Protein AF-A0AA36DPI8-F1 (afdb_monomer_lite)

Secondary structure (DSSP, 8-state):
--------------------------HHHHHHHHHHHHHHHHHHHHHHHHHT--SHHHHHHHHHHHHHHHHHHHHHHHHHHHHHHHHS-------

Structure (mmCIF, N/CA/C/O backbone):
data_AF-A0AA36DPI8-F1
#
_entry.id   AF-A0AA36DPI8-F1
#
loop_
_atom_site.group_PDB
_atom_site.id
_atom_site.type_symbol
_atom_site.label_atom_id
_atom_site.label_alt_id
_atom_site.label_comp_id
_atom_site.label_asym_id
_atom_site.label_entity_id
_atom_site.label_seq_id
_atom_site.pdbx_PDB_ins_code
_atom_site.Cartn_x
_atom_site.Cartn_y
_atom_site.Cartn_z
_atom_site.occupancy
_atom_site.B_iso_or_equiv
_atom_site.auth_seq_id
_atom_site.auth_comp_id
_atom_site.auth_asym_id
_atom_site.auth_atom_id
_atom_site.pdbx_PDB_model_num
ATOM 1 N N . MET A 1 1 ? -2.104 -32.918 -46.518 1.00 35.16 1 MET A N 1
ATOM 2 C CA . MET A 1 1 ? -0.840 -33.090 -47.260 1.00 35.16 1 MET A CA 1
ATOM 3 C C . MET A 1 1 ? -0.929 -32.219 -48.507 1.00 35.16 1 MET A C 1
ATOM 5 O O . MET A 1 1 ? -1.764 -32.545 -49.330 1.00 35.16 1 MET A O 1
ATOM 9 N N . MET A 1 2 ? -0.123 -31.139 -48.567 1.00 37.66 2 MET A N 1
ATOM 10 C CA . MET A 1 2 ? 0.168 -30.233 -49.712 1.00 37.66 2 MET A CA 1
ATOM 11 C C . MET A 1 2 ? -1.012 -29.502 -50.406 1.00 37.66 2 MET A C 1
ATOM 13 O O . MET A 1 2 ? -2.099 -30.045 -50.490 1.00 37.66 2 MET A O 1
ATOM 17 N N . ASN A 1 3 ? -0.889 -28.341 -51.061 1.00 40.56 3 ASN A N 1
ATOM 18 C CA . ASN A 1 3 ? -0.120 -27.091 -50.921 1.00 40.56 3 ASN A CA 1
ATOM 19 C C . ASN A 1 3 ? -0.521 -26.191 -52.130 1.00 40.56 3 ASN A C 1
ATOM 21 O O . ASN A 1 3 ? -0.557 -26.715 -53.236 1.00 40.56 3 ASN A O 1
ATOM 25 N N . TYR A 1 4 ? -0.730 -24.880 -51.909 1.00 48.59 4 TYR A N 1
ATOM 26 C CA . TYR A 1 4 ? -0.672 -23.720 -52.849 1.00 48.59 4 TYR A CA 1
ATOM 27 C C . TYR A 1 4 ? -1.567 -23.674 -54.116 1.00 48.59 4 TYR A C 1
ATOM 29 O O . TYR A 1 4 ? -1.630 -24.606 -54.904 1.00 48.59 4 TYR A O 1
ATOM 37 N N . THR A 1 5 ? -2.266 -22.564 -54.406 1.00 45.25 5 THR A N 1
ATOM 38 C CA . THR A 1 5 ? -1.737 -21.320 -55.038 1.00 45.25 5 THR A CA 1
ATOM 39 C C . THR A 1 5 ? -2.828 -20.217 -54.990 1.00 45.25 5 THR A C 1
ATOM 41 O O . THR A 1 5 ? -3.985 -20.509 -55.256 1.00 45.25 5 THR A O 1
ATOM 44 N N . SER A 1 6 ? -2.603 -19.028 -54.408 1.00 45.34 6 SER A N 1
ATOM 45 C CA . SER A 1 6 ? -2.035 -17.780 -54.980 1.00 45.34 6 SER A CA 1
ATOM 46 C C . SER A 1 6 ? -2.799 -17.176 -56.172 1.00 45.34 6 SER A C 1
ATOM 48 O O . SER A 1 6 ? -2.665 -17.709 -57.268 1.00 45.34 6 SER A O 1
ATOM 50 N N . ASN A 1 7 ? -3.466 -16.019 -55.991 1.00 42.44 7 ASN A N 1
ATOM 51 C CA . ASN A 1 7 ? -3.148 -14.795 -56.756 1.00 42.44 7 ASN A CA 1
ATOM 52 C C . ASN A 1 7 ? -3.866 -13.517 -56.258 1.00 42.44 7 ASN A C 1
ATOM 54 O O . ASN A 1 7 ? -5.077 -13.544 -56.084 1.00 42.44 7 ASN A O 1
ATOM 58 N N . CYS A 1 8 ? -3.066 -12.444 -56.128 1.00 41.50 8 CYS A N 1
ATOM 59 C CA . CYS A 1 8 ? -3.311 -11.002 -56.352 1.00 41.50 8 CYS A CA 1
ATOM 60 C C . CYS A 1 8 ? -4.618 -10.376 -55.823 1.00 41.50 8 CYS A C 1
ATOM 62 O O . CYS A 1 8 ? -5.704 -10.801 -56.169 1.00 41.50 8 CYS A O 1
ATOM 64 N N . GLU A 1 9 ? -4.567 -9.298 -55.044 1.00 43.41 9 GLU A N 1
ATOM 65 C CA . GLU A 1 9 ? -4.255 -7.970 -55.591 1.00 43.41 9 GLU A CA 1
ATOM 66 C C . GLU A 1 9 ? -3.346 -7.115 -54.694 1.00 43.41 9 GLU A C 1
ATOM 68 O O . GLU A 1 9 ? -3.336 -7.220 -53.469 1.00 43.41 9 GLU A O 1
ATOM 73 N N . ALA A 1 10 ? -2.540 -6.306 -55.379 1.00 47.03 10 ALA A N 1
ATOM 74 C CA . ALA A 1 10 ? -1.512 -5.420 -54.859 1.00 47.03 10 ALA A CA 1
ATOM 75 C C . ALA A 1 10 ? -2.087 -4.126 -54.246 1.00 47.03 10 ALA A C 1
ATOM 77 O O . ALA A 1 10 ? -3.214 -3.734 -54.529 1.00 47.03 10 ALA A O 1
ATOM 78 N N . GLU A 1 11 ? -1.258 -3.501 -53.408 1.00 49.97 11 GLU A N 1
ATOM 79 C CA . GLU A 1 11 ? -1.484 -2.343 -52.529 1.00 49.97 11 GLU A CA 1
ATOM 80 C C . GLU A 1 11 ? -2.017 -1.058 -53.216 1.00 49.97 11 GLU A C 1
ATOM 82 O O . GLU A 1 11 ? -2.053 -0.951 -54.443 1.00 49.97 11 GLU A O 1
ATOM 87 N N . PRO A 1 12 ? -2.348 -0.019 -52.422 1.00 43.84 12 PRO A N 1
ATOM 88 C CA . PRO A 1 12 ? -1.323 1.015 -52.282 1.00 43.84 12 PRO A CA 1
ATOM 89 C C . PRO A 1 12 ? -1.094 1.453 -50.830 1.00 43.84 12 PRO A C 1
ATOM 91 O O . PRO A 1 12 ? -2.006 1.859 -50.111 1.00 43.84 12 PRO A O 1
ATOM 94 N N . GLU A 1 13 ? 0.174 1.367 -50.434 1.00 50.84 13 GLU A N 1
ATOM 95 C CA . GLU A 1 13 ? 0.915 2.322 -49.612 1.00 50.84 13 GLU A CA 1
ATOM 96 C C . GLU A 1 13 ? 0.072 3.387 -48.887 1.00 50.84 13 GLU A C 1
ATOM 98 O O . GLU A 1 13 ? -0.147 4.497 -49.371 1.00 50.84 13 GLU A O 1
ATOM 103 N N . SER A 1 14 ? -0.292 3.096 -47.640 1.00 40.94 14 SER A N 1
ATOM 104 C CA . SER A 1 14 ? -0.400 4.139 -46.624 1.00 40.94 14 SER A CA 1
ATOM 105 C C . SER A 1 14 ? 0.723 3.911 -45.626 1.00 40.94 14 SER A C 1
ATOM 107 O O . SER A 1 14 ? 0.602 3.169 -44.653 1.00 40.94 14 SER A O 1
ATOM 109 N N . TYR A 1 15 ? 1.865 4.534 -45.914 1.00 46.81 15 TYR A N 1
ATOM 110 C CA . TYR A 1 15 ? 2.941 4.737 -44.956 1.00 46.81 15 TYR A CA 1
ATOM 111 C C . TYR A 1 15 ? 2.433 5.626 -43.811 1.00 46.81 15 TYR A C 1
ATOM 113 O O . TYR A 1 15 ? 2.765 6.802 -43.708 1.00 46.81 15 TYR A O 1
ATOM 121 N N . SER A 1 16 ? 1.669 5.055 -42.889 1.00 39.88 16 SER A N 1
ATOM 122 C CA . SER A 1 16 ? 1.739 5.468 -41.497 1.00 39.88 16 SER A CA 1
ATOM 123 C C . SER A 1 16 ? 2.586 4.430 -40.781 1.00 39.88 16 SER A C 1
ATOM 125 O O . SER A 1 16 ? 2.073 3.517 -40.136 1.00 39.88 16 SER A O 1
ATOM 127 N N . LYS A 1 17 ? 3.915 4.575 -40.885 1.00 44.38 17 LYS A N 1
ATOM 128 C CA . LYS A 1 17 ? 4.803 4.115 -39.815 1.00 44.38 17 LYS A CA 1
ATOM 129 C C . LYS A 1 17 ? 4.394 4.902 -38.572 1.00 44.38 17 LYS A C 1
ATOM 131 O O . LYS A 1 17 ? 4.991 5.927 -38.258 1.00 44.38 17 LYS A O 1
ATOM 136 N N . SER A 1 18 ? 3.344 4.460 -37.879 1.00 45.16 18 SER A N 1
ATOM 137 C CA . SER A 1 18 ? 3.227 4.794 -36.474 1.00 45.16 18 SER A CA 1
ATOM 138 C C . SER A 1 18 ? 4.470 4.182 -35.861 1.00 45.16 18 SER A C 1
ATOM 140 O O . SER A 1 18 ? 4.615 2.958 -35.847 1.00 45.16 18 SER A O 1
ATOM 142 N N . LEU A 1 19 ? 5.394 5.037 -35.441 1.00 47.41 19 LEU A N 1
ATOM 143 C CA . LEU A 1 19 ? 6.388 4.717 -34.435 1.00 47.41 19 LEU A CA 1
ATOM 144 C C . LEU A 1 19 ? 5.611 4.273 -33.189 1.00 47.41 19 LEU A C 1
ATOM 146 O O . LEU A 1 19 ? 5.456 5.018 -32.230 1.00 47.41 19 LEU A O 1
ATOM 150 N N . GLN A 1 20 ? 5.064 3.057 -33.215 1.00 46.69 20 GLN A N 1
ATOM 151 C CA . GLN A 1 20 ? 4.876 2.284 -32.010 1.00 46.69 20 GLN A CA 1
ATOM 152 C C . GLN A 1 20 ? 6.289 1.902 -31.613 1.00 46.69 20 GLN A C 1
ATOM 154 O O . GLN A 1 20 ? 6.794 0.829 -31.928 1.00 46.69 20 GLN A O 1
ATOM 159 N N . THR A 1 21 ? 6.968 2.867 -31.002 1.00 43.06 21 THR A N 1
ATOM 160 C CA . THR A 1 21 ? 8.051 2.596 -30.084 1.00 43.06 21 THR A CA 1
ATOM 161 C C . THR A 1 21 ? 7.423 1.656 -29.067 1.00 43.06 21 THR A C 1
ATOM 163 O O . THR A 1 21 ? 6.679 2.098 -28.192 1.00 43.06 21 THR A O 1
ATOM 166 N N . GLU A 1 22 ? 7.588 0.346 -29.263 1.00 45.91 22 GLU A N 1
ATOM 167 C CA . GLU A 1 22 ? 7.279 -0.642 -28.243 1.00 45.91 22 GLU A CA 1
ATOM 168 C C . GLU A 1 22 ? 8.135 -0.250 -27.044 1.00 45.91 22 GLU A C 1
ATOM 170 O O . GLU A 1 22 ? 9.325 -0.557 -26.978 1.00 45.91 22 GLU A O 1
ATOM 175 N N . MET A 1 23 ? 7.556 0.535 -26.130 1.00 50.31 23 MET A N 1
ATOM 176 C CA . MET A 1 23 ? 8.198 0.803 -24.859 1.00 50.31 23 MET A CA 1
ATOM 177 C C . MET A 1 23 ? 8.478 -0.564 -24.239 1.00 50.31 23 MET A C 1
ATOM 179 O O . MET A 1 23 ? 7.561 -1.392 -24.166 1.00 50.31 23 MET A O 1
ATOM 183 N N . PRO A 1 24 ? 9.723 -0.837 -23.822 1.00 55.22 24 PRO A N 1
ATOM 184 C CA . PRO A 1 24 ? 10.038 -2.108 -23.205 1.00 55.22 24 PRO A CA 1
ATOM 185 C C . PRO A 1 24 ? 9.126 -2.268 -21.989 1.00 55.22 24 PRO A C 1
ATOM 187 O O . PRO A 1 24 ? 9.161 -1.443 -21.075 1.00 55.22 24 PRO A O 1
ATOM 190 N N . LYS A 1 25 ? 8.285 -3.312 -21.991 1.00 63.78 25 LYS A N 1
ATOM 191 C CA . LYS A 1 25 ? 7.478 -3.695 -20.827 1.00 63.78 25 LYS A CA 1
ATOM 192 C C . LYS A 1 25 ? 8.430 -3.945 -19.666 1.00 63.78 25 LYS A C 1
ATOM 194 O O . LYS A 1 25 ? 9.063 -4.999 -19.579 1.00 63.78 25 LYS A O 1
ATOM 199 N N . ASN A 1 26 ? 8.579 -2.955 -18.795 1.00 73.69 26 ASN A N 1
ATOM 200 C CA . ASN A 1 26 ? 9.453 -3.074 -17.648 1.00 73.69 26 ASN A CA 1
ATOM 201 C C . ASN A 1 26 ? 8.686 -3.796 -16.542 1.00 73.69 26 ASN A C 1
ATOM 203 O O . ASN A 1 26 ? 8.112 -3.180 -15.646 1.00 73.69 26 ASN A O 1
ATOM 207 N N . HIS A 1 27 ? 8.719 -5.128 -16.607 1.00 83.19 27 HIS A N 1
ATOM 208 C CA . HIS A 1 27 ? 8.077 -6.020 -15.643 1.00 83.19 27 HIS A CA 1
ATOM 209 C C . HIS A 1 27 ? 8.411 -5.679 -14.181 1.00 83.19 27 HIS A C 1
A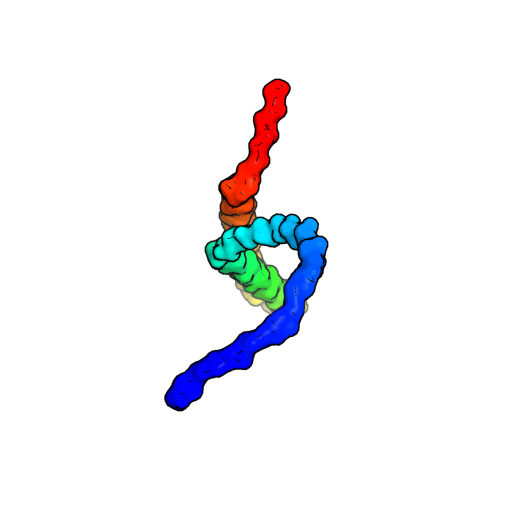TOM 211 O O . HIS A 1 27 ? 7.611 -5.958 -13.287 1.00 83.19 27 HIS A O 1
ATOM 217 N N . PHE A 1 28 ? 9.574 -5.074 -13.916 1.00 87.06 28 PHE A N 1
ATOM 218 C CA . PHE A 1 28 ? 9.956 -4.637 -12.579 1.00 87.06 28 PHE A CA 1
ATOM 219 C C . PHE A 1 28 ? 9.229 -3.355 -12.152 1.00 87.06 28 PHE A C 1
ATOM 221 O O . PHE A 1 28 ? 8.697 -3.312 -11.043 1.00 87.06 28 PHE A O 1
ATOM 228 N N . LEU A 1 29 ? 9.148 -2.343 -13.022 1.00 88.31 29 LEU A N 1
ATOM 229 C CA . LEU A 1 29 ? 8.385 -1.118 -12.755 1.00 88.31 29 LEU A CA 1
ATOM 230 C C . LEU A 1 29 ? 6.895 -1.429 -12.555 1.00 88.31 29 LEU A C 1
ATOM 232 O O . LEU A 1 29 ? 6.307 -0.977 -11.573 1.00 88.31 29 LEU A O 1
ATOM 236 N N . ASP A 1 30 ? 6.331 -2.284 -13.409 1.00 89.38 30 ASP A N 1
ATOM 237 C CA . ASP A 1 30 ? 4.949 -2.762 -13.289 1.00 89.38 30 ASP A CA 1
ATOM 238 C C . ASP A 1 30 ? 4.729 -3.488 -11.954 1.00 89.38 30 ASP A C 1
ATOM 240 O O . ASP A 1 30 ? 3.724 -3.289 -11.268 1.00 89.38 30 ASP A O 1
ATOM 244 N N . SER A 1 31 ? 5.702 -4.305 -11.535 1.00 91.81 31 SER A N 1
ATOM 245 C CA . SER A 1 31 ? 5.655 -4.989 -10.240 1.00 91.81 31 SER A CA 1
ATOM 246 C C . SER A 1 31 ? 5.699 -4.002 -9.073 1.00 91.81 31 SER A C 1
ATOM 248 O O . SER A 1 31 ? 4.940 -4.164 -8.118 1.00 91.81 31 SER A O 1
ATOM 250 N N . LEU A 1 32 ? 6.541 -2.965 -9.136 1.00 92.94 32 LEU A N 1
ATOM 251 C CA . LEU A 1 32 ? 6.601 -1.924 -8.106 1.00 92.94 32 LEU A CA 1
ATOM 252 C C . LEU A 1 32 ? 5.289 -1.138 -8.015 1.00 92.94 32 LEU A C 1
ATOM 254 O O . LEU A 1 32 ? 4.788 -0.933 -6.910 1.00 92.94 32 LEU A O 1
ATOM 258 N N . GLN A 1 33 ? 4.708 -0.753 -9.152 1.00 92.75 33 GLN A N 1
ATOM 259 C CA . GLN A 1 33 ? 3.412 -0.071 -9.209 1.00 92.75 33 GLN A CA 1
ATOM 260 C C . GLN A 1 33 ? 2.279 -0.956 -8.673 1.00 92.75 33 GLN A C 1
ATOM 262 O O . GLN A 1 33 ? 1.442 -0.494 -7.900 1.00 92.75 33 GLN A O 1
ATOM 267 N N . CYS A 1 34 ? 2.286 -2.252 -8.997 1.00 95.31 34 CYS A N 1
ATOM 268 C CA . CYS A 1 34 ? 1.329 -3.218 -8.459 1.00 95.31 34 CYS A CA 1
ATOM 269 C C . CYS A 1 34 ? 1.442 -3.351 -6.931 1.00 95.31 34 CYS A C 1
ATOM 271 O O . CYS A 1 34 ? 0.432 -3.393 -6.225 1.00 95.31 34 CYS A O 1
ATOM 273 N N . VAL A 1 35 ? 2.663 -3.385 -6.385 1.00 96.06 35 VAL A N 1
ATOM 274 C CA . VAL A 1 35 ? 2.866 -3.395 -4.928 1.00 96.06 35 VAL A CA 1
ATOM 275 C C . VAL A 1 35 ? 2.383 -2.085 -4.303 1.00 96.06 35 VAL A C 1
ATOM 277 O O . VAL A 1 35 ? 1.696 -2.134 -3.286 1.00 96.06 35 VAL A O 1
ATOM 280 N N . LEU A 1 36 ? 2.672 -0.936 -4.917 1.00 96.50 36 LEU A N 1
ATOM 281 C CA . LEU A 1 36 ? 2.198 0.368 -4.451 1.00 96.50 36 LEU A CA 1
ATOM 282 C C . LEU A 1 36 ? 0.662 0.427 -4.401 1.00 96.50 36 LEU A C 1
ATOM 284 O O . LEU A 1 36 ? 0.087 0.825 -3.392 1.00 96.50 36 LEU A O 1
ATOM 288 N N . GLN A 1 37 ? -0.019 -0.086 -5.427 1.00 97.06 37 GLN A N 1
ATOM 289 C CA . GLN A 1 37 ? -1.478 -0.194 -5.432 1.00 97.06 37 GLN A CA 1
ATOM 290 C C . GLN A 1 37 ? -2.001 -1.045 -4.263 1.00 97.06 37 GLN A C 1
ATOM 292 O O . GLN A 1 37 ? -2.989 -0.689 -3.620 1.00 97.06 37 GLN A O 1
ATOM 297 N N . LYS A 1 38 ? -1.330 -2.158 -3.942 1.00 97.69 38 LYS A N 1
ATOM 298 C CA . LYS A 1 38 ? -1.690 -2.995 -2.786 1.00 97.69 38 LYS A CA 1
ATOM 299 C C . LYS A 1 38 ? -1.478 -2.277 -1.454 1.00 97.69 38 LYS A C 1
ATOM 301 O O . LYS A 1 38 ? -2.258 -2.511 -0.534 1.00 97.69 38 LYS A O 1
ATOM 306 N N . VAL A 1 39 ? -0.463 -1.416 -1.348 1.00 97.94 39 VAL A N 1
ATOM 307 C CA . VAL A 1 39 ? -0.243 -0.571 -0.163 1.00 97.94 39 VAL A CA 1
ATOM 308 C C . VAL A 1 39 ? -1.428 0.373 0.036 1.00 97.94 39 VAL A C 1
ATOM 310 O O . VAL A 1 39 ? -2.000 0.364 1.123 1.00 97.94 39 VAL A O 1
ATOM 313 N N . TYR A 1 40 ? -1.882 1.065 -1.013 1.00 97.62 40 TYR A N 1
ATOM 314 C CA . TYR A 1 40 ? -3.053 1.949 -0.931 1.00 97.62 40 TYR A CA 1
ATOM 315 C C . TYR A 1 40 ? -4.344 1.212 -0.561 1.00 97.62 40 TYR A C 1
ATOM 317 O O . TYR A 1 40 ? -5.131 1.688 0.255 1.00 97.62 40 TYR A O 1
ATOM 325 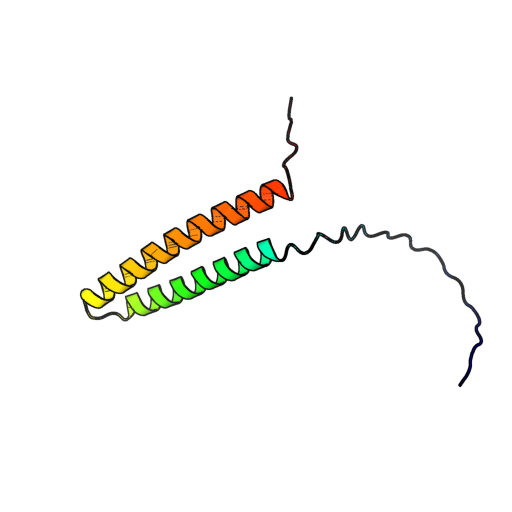N N . ILE A 1 41 ? -4.556 0.009 -1.105 1.00 98.00 41 ILE A N 1
ATOM 326 C CA . ILE A 1 41 ? -5.705 -0.823 -0.723 1.00 98.00 41 ILE A CA 1
ATOM 327 C C . ILE A 1 41 ? -5.623 -1.205 0.761 1.00 98.00 41 ILE A C 1
ATOM 329 O O . ILE A 1 41 ? -6.617 -1.107 1.482 1.00 98.00 41 ILE A O 1
ATOM 333 N N . ALA A 1 42 ? -4.453 -1.643 1.233 1.00 97.81 42 ALA A N 1
ATOM 334 C CA . ALA A 1 42 ? -4.257 -2.012 2.632 1.00 97.81 42 ALA A CA 1
ATOM 335 C C . ALA A 1 42 ? -4.469 -0.817 3.572 1.00 97.81 42 ALA A C 1
ATOM 337 O O . ALA A 1 42 ? -5.085 -0.969 4.627 1.00 97.81 42 ALA A O 1
ATOM 338 N N . GLU A 1 43 ? -4.008 0.364 3.173 1.00 97.38 43 GLU A N 1
ATOM 339 C CA . GLU A 1 43 ? -4.182 1.604 3.918 1.00 97.38 43 GLU A CA 1
ATOM 340 C C . GLU A 1 43 ? -5.664 1.975 4.050 1.00 97.38 43 GLU A C 1
ATOM 342 O O . GLU A 1 43 ? -6.151 2.164 5.165 1.00 97.38 43 GLU A O 1
ATOM 347 N N . ALA A 1 44 ? -6.419 1.954 2.948 1.00 97.25 44 ALA A N 1
ATOM 348 C CA . ALA A 1 44 ? -7.861 2.201 2.963 1.00 97.25 44 ALA A CA 1
ATOM 349 C C . ALA A 1 44 ? -8.616 1.210 3.870 1.00 97.25 44 ALA A C 1
ATOM 351 O O . ALA A 1 44 ? -9.527 1.590 4.609 1.00 97.25 44 ALA A O 1
ATOM 352 N N . VAL A 1 45 ? -8.215 -0.067 3.867 1.00 97.25 45 VAL A N 1
ATOM 353 C CA . VAL A 1 45 ? -8.779 -1.084 4.769 1.00 97.25 45 VAL A CA 1
ATOM 354 C C . VAL A 1 45 ? -8.467 -0.768 6.232 1.00 97.25 45 VAL A C 1
ATOM 356 O O . VAL A 1 45 ? -9.339 -0.934 7.087 1.00 97.25 45 VAL A O 1
ATOM 359 N N . LEU A 1 46 ? -7.245 -0.330 6.544 1.00 96.44 46 LEU A N 1
ATOM 360 C CA . LEU A 1 46 ? -6.864 0.038 7.907 1.00 96.44 46 LEU A CA 1
ATOM 361 C C . LEU A 1 46 ? -7.588 1.298 8.386 1.00 96.44 46 LEU A C 1
ATOM 363 O O . LEU A 1 46 ? -8.055 1.296 9.522 1.00 96.44 46 LEU A O 1
ATOM 367 N N . PHE A 1 47 ? -7.766 2.314 7.541 1.00 96.38 47 PHE A N 1
ATOM 368 C CA . PHE A 1 47 ? -8.568 3.492 7.885 1.00 96.38 47 PHE A CA 1
ATOM 369 C C . PHE A 1 47 ? -10.017 3.125 8.195 1.00 96.38 47 PHE A C 1
ATOM 371 O O . PHE A 1 47 ? -10.528 3.493 9.249 1.00 96.38 47 PHE A O 1
ATOM 378 N N . LYS A 1 48 ? -10.649 2.295 7.360 1.00 95.88 48 LYS A N 1
ATOM 379 C CA . LYS A 1 48 ? -12.008 1.812 7.636 1.00 95.88 48 LYS A CA 1
ATOM 380 C C . LYS A 1 48 ? -12.098 1.041 8.958 1.00 95.88 48 LYS A C 1
ATOM 382 O O . LYS A 1 48 ? -13.076 1.162 9.691 1.00 95.88 48 LYS A O 1
ATOM 387 N N . LYS A 1 49 ? -11.083 0.233 9.287 1.00 94.75 49 LYS A N 1
ATOM 388 C CA . LYS A 1 49 ? -11.018 -0.458 10.586 1.00 94.75 49 LYS A CA 1
ATOM 389 C C . LYS A 1 49 ? -10.83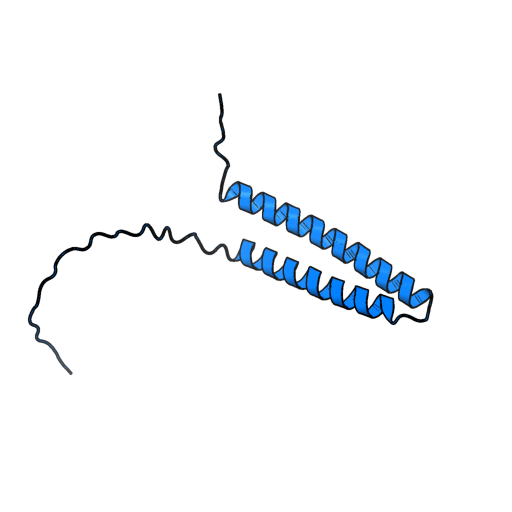3 0.514 11.747 1.00 94.75 49 LYS A C 1
ATOM 391 O O . LYS A 1 49 ? -11.414 0.287 12.805 1.00 94.75 49 LYS A O 1
ATOM 396 N N . LEU A 1 50 ? -10.050 1.573 11.555 1.00 94.50 50 LEU A N 1
ATOM 397 C CA . LEU A 1 50 ? -9.825 2.606 12.561 1.00 94.50 50 LEU A CA 1
ATOM 398 C C . LEU A 1 50 ? -11.139 3.298 12.938 1.00 94.50 50 LEU A C 1
ATOM 400 O O . LEU A 1 50 ? -11.417 3.454 14.121 1.00 94.50 50 LEU A O 1
ATOM 404 N N . GLU A 1 51 ? -11.980 3.618 11.951 1.00 93.38 51 GLU A N 1
ATOM 405 C CA . GLU A 1 51 ? -13.310 4.213 12.163 1.00 93.38 51 GLU A CA 1
ATOM 406 C C . GLU A 1 51 ? -14.247 3.318 12.988 1.00 93.38 51 GLU A C 1
ATOM 408 O O . GLU A 1 51 ? -15.079 3.813 13.741 1.00 93.38 51 GLU A O 1
ATOM 413 N N . CYS A 1 52 ? -14.113 1.995 12.856 1.00 93.12 52 CYS A N 1
ATOM 414 C CA . CYS A 1 52 ? -14.922 1.011 13.582 1.00 93.12 52 CYS A CA 1
ATOM 415 C C . CYS A 1 52 ? -14.293 0.548 14.908 1.00 93.12 52 CYS A C 1
ATOM 417 O O . CYS A 1 52 ? -14.869 -0.302 15.588 1.00 93.12 52 CYS A O 1
ATOM 419 N N . SER A 1 53 ? -13.101 1.036 15.259 1.00 92.38 53 SER A N 1
ATOM 420 C CA . SER A 1 53 ? -12.386 0.590 16.457 1.00 92.38 53 SER A CA 1
ATOM 421 C C . SER A 1 53 ? -13.035 1.137 17.723 1.00 92.38 53 SER A C 1
ATOM 423 O O . SER A 1 53 ? -13.447 2.293 17.773 1.00 92.38 53 SER A O 1
ATOM 425 N N . SER A 1 54 ? -13.104 0.308 18.764 1.00 89.00 54 SER A N 1
ATOM 426 C CA . SER A 1 54 ? -13.791 0.656 20.018 1.00 89.00 54 SER A CA 1
ATOM 427 C C . SER A 1 54 ? -12.852 0.723 21.220 1.00 89.00 54 SER A C 1
ATOM 429 O O . SER A 1 54 ? -13.223 1.238 22.274 1.00 89.00 54 SER A O 1
ATOM 431 N N . THR A 1 55 ? -11.618 0.238 21.063 1.00 95.94 55 THR A N 1
ATOM 432 C CA . THR A 1 55 ? -10.618 0.212 22.129 1.00 95.94 55 THR A CA 1
ATOM 433 C C . THR A 1 55 ? -9.369 1.009 21.762 1.00 95.94 55 THR A C 1
ATOM 435 O O . THR A 1 55 ? -8.948 1.066 20.607 1.00 95.94 55 THR A O 1
ATOM 438 N N . VAL A 1 56 ? -8.718 1.583 22.777 1.00 94.88 56 VAL A N 1
ATOM 439 C CA . VAL A 1 56 ? -7.434 2.289 22.615 1.00 94.88 56 VAL A CA 1
ATOM 440 C C . VAL A 1 56 ? -6.357 1.355 22.053 1.00 94.88 56 VAL A C 1
ATOM 442 O O . VAL A 1 56 ? -5.578 1.754 21.194 1.00 94.88 56 VAL A O 1
ATOM 445 N N . CYS A 1 57 ? -6.352 0.086 22.475 1.00 95.75 57 CYS A N 1
ATOM 446 C CA . CYS A 1 57 ? -5.388 -0.905 21.998 1.00 95.75 57 CYS A CA 1
ATOM 447 C C . CYS A 1 57 ? -5.531 -1.183 20.489 1.00 95.75 57 CYS A C 1
ATOM 449 O O . CYS A 1 57 ? -4.527 -1.242 19.776 1.00 95.75 57 CYS A O 1
ATOM 451 N N . GLU A 1 58 ? -6.763 -1.303 19.981 1.00 95.31 58 GLU A N 1
ATOM 452 C CA . GLU A 1 58 ? -7.027 -1.455 18.542 1.00 95.31 58 GLU A CA 1
ATOM 453 C C . GLU A 1 58 ? -6.570 -0.226 17.756 1.00 95.31 58 GLU A C 1
ATOM 455 O O . GLU A 1 58 ? -5.869 -0.364 16.751 1.00 95.31 58 GLU A O 1
ATOM 460 N N . VAL A 1 59 ? -6.906 0.972 18.246 1.00 96.50 59 VAL A N 1
ATOM 461 C CA . VAL A 1 59 ? -6.510 2.247 17.633 1.00 96.50 59 VAL A CA 1
ATOM 462 C C . VAL A 1 59 ? -4.988 2.360 17.539 1.00 96.50 59 VAL A C 1
ATOM 464 O O . VAL A 1 59 ? -4.460 2.672 16.469 1.00 96.50 59 VAL A O 1
ATOM 467 N N . GLU A 1 60 ? -4.256 2.055 18.612 1.00 97.31 60 GLU A N 1
ATOM 468 C CA . GLU A 1 60 ? -2.789 2.074 18.622 1.00 97.31 60 GLU A CA 1
ATOM 469 C C . GLU A 1 60 ? -2.185 1.044 17.661 1.00 97.31 60 GLU A C 1
ATOM 471 O O . GLU A 1 60 ? -1.222 1.340 16.942 1.00 97.31 60 GLU A O 1
ATOM 476 N N . HIS A 1 61 ? -2.745 -0.167 17.624 1.00 96.94 61 HIS A N 1
ATOM 477 C CA . HIS A 1 61 ? -2.281 -1.225 16.734 1.00 96.94 61 HIS A CA 1
ATOM 478 C C . HIS A 1 61 ? -2.467 -0.844 15.260 1.00 96.94 61 HIS A C 1
ATOM 480 O O . HIS A 1 61 ? -1.530 -0.961 14.465 1.00 96.94 61 HIS A O 1
ATOM 486 N N . ILE A 1 62 ? -3.648 -0.336 14.901 1.00 97.19 62 ILE A N 1
ATOM 487 C CA . ILE A 1 62 ? -3.966 0.103 13.538 1.00 97.19 62 ILE A CA 1
ATOM 488 C C . ILE A 1 62 ? -3.110 1.309 13.148 1.00 97.19 62 ILE A C 1
ATOM 490 O O . ILE A 1 62 ? -2.520 1.307 12.068 1.00 97.19 62 ILE A O 1
ATOM 494 N N . SER A 1 63 ? -2.944 2.284 14.046 1.00 96.50 63 SER A N 1
ATOM 495 C CA . SER A 1 63 ? -2.092 3.459 13.817 1.00 96.50 63 SER A CA 1
ATOM 496 C C . SER A 1 63 ? -0.636 3.067 13.546 1.00 96.50 63 SER A C 1
ATOM 498 O O . SER A 1 63 ? 0.018 3.620 12.660 1.00 96.50 63 SER A O 1
ATOM 500 N N . ARG A 1 64 ? -0.120 2.051 14.251 1.00 97.50 64 ARG A N 1
ATOM 501 C CA . ARG A 1 64 ? 1.211 1.485 13.981 1.00 97.50 64 ARG A CA 1
ATOM 502 C C . ARG A 1 64 ? 1.282 0.810 12.610 1.00 97.50 64 ARG A C 1
ATOM 504 O O . ARG A 1 64 ? 2.310 0.914 11.940 1.00 97.50 64 ARG A O 1
ATOM 511 N N . GLY A 1 65 ? 0.217 0.121 12.201 1.00 97.12 65 GLY A N 1
ATOM 512 C CA . GLY A 1 65 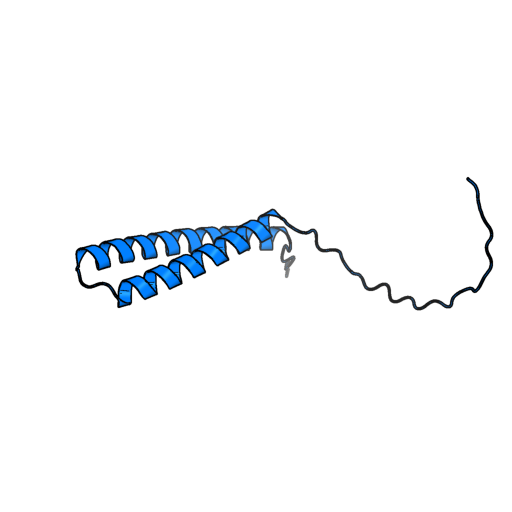? 0.083 -0.465 10.867 1.00 97.12 65 GLY A CA 1
ATOM 513 C C . GLY A 1 65 ? 0.129 0.591 9.762 1.00 97.12 65 GLY A C 1
ATOM 514 O O . GLY A 1 65 ? 0.936 0.466 8.844 1.00 97.12 65 GLY A O 1
ATOM 515 N N . LEU A 1 66 ? -0.656 1.663 9.901 1.00 97.69 66 LEU A N 1
ATOM 516 C CA . LEU A 1 66 ? -0.681 2.798 8.971 1.00 97.69 66 LEU A CA 1
ATOM 517 C C . LEU A 1 66 ? 0.696 3.458 8.843 1.00 97.69 66 LEU A C 1
ATOM 519 O O . LEU A 1 66 ? 1.189 3.649 7.735 1.00 97.69 66 LEU A O 1
ATOM 523 N N . LYS A 1 67 ? 1.384 3.704 9.967 1.00 97.69 67 LYS A N 1
ATOM 524 C CA . LYS A 1 67 ? 2.745 4.261 9.945 1.00 97.69 67 LYS A CA 1
ATOM 525 C C . LYS A 1 67 ? 3.714 3.398 9.127 1.00 97.69 67 LYS A C 1
ATOM 527 O O . LYS A 1 67 ? 4.490 3.927 8.337 1.00 97.69 67 LYS A O 1
ATOM 532 N N . ARG A 1 68 ? 3.656 2.072 9.289 1.00 97.69 68 ARG A N 1
ATOM 533 C CA . ARG A 1 68 ? 4.495 1.139 8.518 1.00 97.69 68 ARG A CA 1
ATOM 534 C C . ARG A 1 68 ? 4.148 1.136 7.030 1.00 97.69 68 ARG A C 1
ATOM 536 O O . ARG A 1 68 ? 5.061 1.047 6.216 1.00 97.69 68 ARG A O 1
ATOM 543 N N . LEU A 1 69 ? 2.866 1.225 6.670 1.00 97.69 69 LEU A N 1
ATOM 544 C CA . LEU A 1 69 ? 2.456 1.320 5.265 1.00 97.69 69 LEU A CA 1
ATOM 545 C C . LEU A 1 69 ? 2.991 2.597 4.611 1.00 97.69 69 LEU A C 1
ATOM 547 O O . LEU A 1 69 ? 3.578 2.501 3.540 1.00 97.69 69 LEU A O 1
ATOM 551 N N . ASN A 1 70 ? 2.910 3.741 5.294 1.00 97.50 70 ASN A N 1
ATOM 552 C CA . ASN A 1 70 ? 3.462 5.010 4.808 1.00 97.50 70 ASN A CA 1
ATOM 553 C C . ASN A 1 70 ? 4.992 4.950 4.584 1.00 97.50 70 ASN A C 1
ATOM 555 O O . ASN A 1 70 ? 5.524 5.454 3.593 1.00 97.50 70 ASN A O 1
ATOM 559 N N . GLU A 1 71 ? 5.731 4.276 5.474 1.00 97.75 71 GLU A N 1
ATOM 560 C CA . GLU A 1 71 ? 7.173 4.046 5.288 1.00 97.75 71 GLU A CA 1
ATOM 561 C C . GLU A 1 71 ? 7.469 3.177 4.050 1.00 97.75 71 GLU A C 1
ATOM 563 O O . GLU A 1 71 ? 8.444 3.420 3.330 1.00 97.75 71 GLU A O 1
ATOM 568 N N . ILE A 1 72 ? 6.641 2.161 3.790 1.00 97.44 72 ILE A N 1
ATOM 569 C CA . ILE A 1 72 ? 6.761 1.291 2.612 1.00 97.44 72 ILE A CA 1
ATOM 570 C C . ILE A 1 72 ? 6.416 2.065 1.337 1.00 97.44 72 ILE A C 1
ATOM 572 O O . ILE A 1 72 ? 7.177 1.989 0.373 1.00 97.44 72 ILE A O 1
ATOM 576 N N . GLU A 1 73 ? 5.323 2.827 1.342 1.00 97.56 73 GLU A N 1
ATOM 577 C CA . GLU A 1 73 ? 4.913 3.702 0.242 1.00 97.56 73 GLU A CA 1
ATOM 578 C C . GLU A 1 73 ? 6.053 4.641 -0.159 1.00 97.56 73 GLU A C 1
ATOM 580 O O . GLU A 1 73 ? 6.479 4.649 -1.314 1.00 97.56 73 GLU A O 1
ATOM 585 N N . SER A 1 74 ? 6.610 5.370 0.810 1.00 97.00 74 SER A N 1
ATOM 586 C CA . SER A 1 74 ? 7.705 6.316 0.576 1.00 97.00 74 SER A CA 1
ATOM 587 C C . SER A 1 74 ? 8.902 5.643 -0.106 1.00 97.00 74 SER A C 1
ATOM 589 O O . SER A 1 74 ? 9.477 6.173 -1.058 1.00 97.00 74 SER A O 1
ATOM 591 N N . ARG A 1 75 ? 9.266 4.428 0.328 1.00 96.81 75 ARG A N 1
ATOM 592 C CA . ARG A 1 75 ? 10.362 3.652 -0.276 1.00 96.81 75 ARG A CA 1
ATOM 593 C C . ARG A 1 75 ? 10.038 3.164 -1.685 1.00 96.81 75 ARG A C 1
ATOM 595 O O . ARG A 1 75 ? 10.938 3.123 -2.524 1.00 96.81 75 ARG A O 1
ATOM 602 N N . LEU A 1 76 ? 8.795 2.760 -1.945 1.00 95.19 76 LEU A N 1
ATOM 603 C CA . LEU A 1 76 ? 8.355 2.338 -3.275 1.00 95.19 76 LEU A CA 1
ATOM 604 C C . LEU A 1 76 ? 8.363 3.515 -4.246 1.00 95.19 76 LEU A C 1
ATOM 606 O O . LEU A 1 76 ? 8.936 3.382 -5.321 1.00 95.19 76 LEU A O 1
ATOM 610 N N . ASN A 1 77 ? 7.830 4.668 -3.841 1.00 94.50 77 ASN A N 1
ATOM 611 C CA . ASN A 1 77 ? 7.820 5.883 -4.653 1.00 94.50 77 ASN A CA 1
ATOM 612 C C . ASN A 1 77 ? 9.237 6.342 -5.017 1.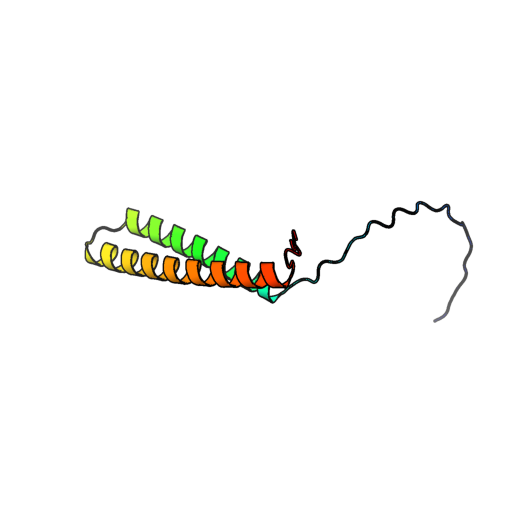00 94.50 77 ASN A C 1
ATOM 614 O O . ASN A 1 77 ? 9.502 6.620 -6.183 1.00 94.50 77 ASN A O 1
ATOM 618 N N . LEU A 1 78 ? 10.181 6.321 -4.067 1.00 95.19 78 LEU A N 1
ATOM 619 C CA . LEU A 1 78 ? 11.589 6.621 -4.355 1.00 95.19 78 LEU A CA 1
ATOM 620 C C . LEU A 1 78 ? 12.199 5.652 -5.377 1.00 95.19 78 LEU A C 1
ATOM 622 O O . LEU A 1 78 ? 12.920 6.076 -6.279 1.00 95.19 78 LEU A O 1
ATOM 626 N N . ARG A 1 79 ? 11.910 4.350 -5.261 1.00 92.50 79 ARG A N 1
ATOM 627 C CA . ARG A 1 79 ? 12.398 3.347 -6.220 1.00 92.50 79 ARG A CA 1
ATOM 628 C C . ARG A 1 79 ? 11.772 3.535 -7.595 1.00 92.50 79 ARG A C 1
ATOM 630 O O . ARG A 1 79 ? 12.495 3.492 -8.580 1.00 92.50 79 ARG A O 1
ATOM 637 N N . ILE A 1 80 ? 10.465 3.762 -7.667 1.00 91.38 80 ILE A N 1
ATOM 638 C CA . ILE A 1 80 ? 9.754 4.021 -8.922 1.00 91.38 80 ILE A CA 1
ATOM 639 C C . ILE A 1 80 ? 10.343 5.259 -9.602 1.00 91.38 80 ILE A C 1
ATOM 641 O O . ILE A 1 80 ? 10.742 5.167 -10.756 1.00 91.38 80 ILE A O 1
ATOM 645 N N . ALA A 1 81 ? 10.488 6.373 -8.879 1.00 89.50 81 ALA A N 1
ATOM 646 C CA . ALA A 1 81 ? 11.066 7.606 -9.410 1.00 89.50 81 ALA A CA 1
ATOM 647 C C . ALA A 1 81 ? 12.500 7.402 -9.921 1.00 89.50 81 ALA A C 1
ATOM 649 O O . ALA A 1 81 ? 12.834 7.834 -11.020 1.00 89.50 81 ALA A O 1
ATOM 650 N N . HIS A 1 82 ? 13.336 6.684 -9.165 1.00 88.69 82 HIS A N 1
ATOM 651 C CA . HIS A 1 82 ? 14.692 6.351 -9.594 1.00 88.69 82 HIS A CA 1
ATOM 652 C C . HIS A 1 82 ? 14.708 5.533 -10.893 1.00 88.69 82 HIS A C 1
ATOM 654 O O . HIS A 1 82 ? 15.464 5.850 -11.806 1.00 88.69 82 HIS A O 1
ATOM 660 N N . TYR A 1 83 ? 13.858 4.509 -11.000 1.00 86.44 83 TYR A N 1
ATOM 661 C CA . TYR A 1 83 ? 13.766 3.690 -12.209 1.00 86.44 83 TYR A CA 1
ATOM 662 C C . TYR A 1 83 ? 13.213 4.468 -13.404 1.00 86.44 83 TYR A C 1
ATOM 664 O O . TYR A 1 83 ? 13.713 4.294 -14.510 1.00 86.44 83 TYR A O 1
ATOM 672 N N . VAL A 1 84 ? 12.225 5.340 -13.198 1.00 85.19 84 VAL A N 1
ATOM 673 C CA . VAL A 1 84 ? 11.712 6.225 -14.253 1.00 85.19 84 VAL A CA 1
ATOM 674 C C . VAL A 1 84 ? 12.821 7.150 -14.750 1.00 85.19 84 VAL A C 1
ATOM 676 O O . VAL A 1 84 ? 13.061 7.180 -15.949 1.00 85.19 84 VAL A O 1
ATOM 679 N N . ASN A 1 85 ? 13.579 7.795 -13.858 1.00 83.06 85 ASN A N 1
ATOM 680 C CA . ASN A 1 85 ? 14.709 8.649 -14.247 1.00 83.06 85 ASN A CA 1
ATOM 681 C C . ASN A 1 85 ? 15.805 7.898 -15.024 1.00 83.06 85 ASN A C 1
ATOM 683 O O . ASN A 1 85 ? 16.472 8.500 -15.854 1.00 83.06 85 ASN A O 1
ATOM 687 N N . ILE A 1 86 ? 16.010 6.599 -14.769 1.00 81.62 86 ILE A N 1
ATOM 688 C CA . ILE A 1 86 ? 16.942 5.774 -15.558 1.00 81.62 86 ILE A CA 1
ATOM 689 C C . ILE A 1 86 ? 16.387 5.493 -16.962 1.00 81.62 86 ILE A C 1
ATOM 691 O O . ILE A 1 86 ? 17.141 5.483 -17.929 1.00 81.62 86 ILE A O 1
ATOM 695 N N . LEU A 1 87 ? 15.086 5.210 -17.075 1.00 75.12 87 LEU A N 1
ATOM 696 C CA . LEU A 1 87 ? 14.439 4.849 -18.345 1.00 75.12 87 LEU A CA 1
ATOM 697 C C . LEU A 1 87 ? 14.176 6.060 -19.242 1.00 75.12 87 LEU A C 1
ATOM 699 O O . LEU A 1 87 ? 14.170 5.933 -20.464 1.00 75.12 87 LEU A O 1
ATOM 703 N N . THR A 1 88 ? 13.955 7.216 -18.631 1.00 71.06 88 THR A N 1
ATOM 704 C CA . THR A 1 88 ? 13.839 8.515 -19.281 1.00 71.06 88 THR A CA 1
ATOM 705 C C . THR A 1 88 ? 14.809 9.461 -18.581 1.00 71.06 88 THR A C 1
ATOM 707 O O . THR A 1 88 ? 14.384 10.224 -17.705 1.00 71.06 88 THR A O 1
ATOM 710 N N . PRO A 1 89 ? 16.114 9.389 -18.899 1.00 67.88 89 PRO A N 1
ATOM 711 C CA . PRO A 1 89 ? 17.037 10.422 -18.471 1.00 67.88 89 PRO A CA 1
ATOM 712 C C . PRO A 1 89 ? 16.503 11.734 -19.037 1.00 67.88 89 PRO A C 1
ATOM 714 O O . PRO A 1 89 ? 16.305 11.858 -20.245 1.00 67.88 89 PRO A O 1
ATOM 717 N N . ASN A 1 90 ? 16.188 12.695 -18.172 1.00 60.34 90 ASN A N 1
ATOM 718 C CA . ASN A 1 90 ? 16.019 14.059 -18.643 1.00 60.34 90 ASN A CA 1
ATOM 719 C C . ASN A 1 90 ? 17.409 14.526 -19.084 1.00 60.34 90 ASN A C 1
ATOM 721 O O . ASN A 1 90 ? 18.195 14.965 -18.248 1.00 60.34 90 ASN A O 1
ATOM 725 N N . ASP A 1 91 ? 17.700 14.430 -20.380 1.00 56.44 91 ASP A N 1
ATOM 726 C CA . ASP A 1 91 ? 18.838 15.090 -21.029 1.00 56.44 91 ASP A CA 1
ATOM 727 C C . ASP A 1 91 ? 18.580 16.606 -21.108 1.00 56.44 91 ASP A C 1
ATOM 729 O O . ASP A 1 91 ? 18.607 17.216 -22.174 1.00 56.44 91 ASP A O 1
ATOM 733 N N . SER A 1 92 ? 18.280 17.240 -19.974 1.00 52.72 92 SER A N 1
ATOM 734 C CA . SER A 1 92 ? 18.350 18.695 -19.855 1.00 52.72 92 SER A CA 1
ATOM 735 C C . SER A 1 92 ? 19.751 19.062 -19.380 1.00 52.72 92 SER A C 1
ATOM 737 O O . SER A 1 92 ? 19.944 19.541 -18.265 1.00 52.72 92 SER A O 1
ATOM 739 N N . GLU A 1 93 ? 20.730 18.810 -20.248 1.00 55.34 93 GLU A N 1
ATOM 740 C CA . GLU A 1 93 ? 21.889 19.691 -20.359 1.00 55.34 93 GLU A CA 1
ATOM 741 C C . GLU A 1 93 ? 21.389 20.980 -21.032 1.00 55.34 93 GLU A C 1
ATOM 743 O O . GLU A 1 93 ? 21.421 21.124 -22.250 1.00 55.34 93 GLU A O 1
ATOM 748 N N . GLU A 1 94 ? 20.825 21.896 -20.243 1.00 49.50 94 GLU A N 1
ATOM 749 C CA . GLU A 1 94 ? 20.802 23.305 -20.639 1.00 49.50 94 GLU A CA 1
ATOM 750 C C . GLU A 1 94 ? 22.131 23.907 -20.159 1.00 49.50 94 GLU A C 1
ATOM 752 O O . GLU A 1 94 ? 22.291 24.220 -18.977 1.00 49.50 94 GLU A O 1
ATOM 757 N N . GLU A 1 95 ? 23.102 23.945 -21.079 1.00 39.97 95 GLU A N 1
ATOM 758 C CA . GLU A 1 95 ? 24.360 24.707 -20.992 1.00 39.97 95 GLU A CA 1
ATOM 759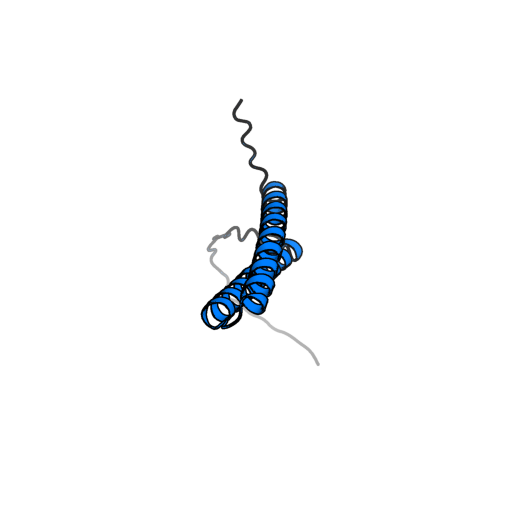 C C . GLU A 1 95 ? 24.112 26.221 -21.118 1.00 39.97 95 GLU A C 1
ATOM 761 O O . GLU A 1 95 ? 23.288 26.625 -21.976 1.00 39.97 95 GLU A O 1
#

pLDDT: mean 77.89, std 22.54, range [35.16, 98.0]

Organism: Cylicocyclus nassatus (NCBI:txid53992)

Foldseek 3Di:
DDDDDDDDDDDDDDPPPPPPVVLPPPVVLVVLVVVLVVLVVVLVVLVVVCVVDDDPVSVVVSVVVNVVSVVVNVVSVVVSVVVVCVSPVPPPPPD

Radius of gyration: 25.9 Å; chains: 1; bounding box: 39×58×79 Å

Sequence (95 aa):
MMNYTSNCEAEPESYSKSLQTEMPKNHFLDSLQCVLQKVYIAEAVLFKKLECSSTVCEVEHISRGLKRLNEIESRLNLRIAHYVNILTPNDSEEE